Protein AF-A0A520T9F8-F1 (afdb_monomer)

Solvent-accessible surface area (backbone atoms only — not comparable to full-atom values): 4609 Å² total; per-residue (Å²): 117,69,69,63,53,56,55,52,54,58,62,66,71,67,76,71,82,77,74,79,81,82,55,75,48,78,42,70,43,78,37,96,93,57,66,76,43,52,43,51,81,51,69,95,56,93,81,86,86,79,93,80,54,99,88,43,95,65,49,72,57,56,75,81,71,113

Secondary structure (DSSP, 8-state):
-HHHHHHHHHHHTT---------GGG-EEE-TTSSEEEGGGGTTS--------TTSTTGGGGGGT-

Radius of gyration: 24.16 Å; Cα contacts (8 Å, |Δi|>4): 30; chains: 1; bounding box: 29×24×76 Å

Structure (mmCIF, N/CA/C/O backbone):
data_AF-A0A520T9F8-F1
#
_entry.id   AF-A0A520T9F8-F1
#
loop_
_atom_site.group_PDB
_atom_site.id
_atom_site.type_symbol
_atom_site.label_atom_id
_atom_site.label_alt_id
_atom_site.label_comp_id
_atom_site.label_asym_id
_atom_site.label_entity_id
_atom_site.label_seq_id
_atom_site.pdbx_PDB_ins_code
_atom_site.Cartn_x
_atom_site.Cartn_y
_atom_site.Cartn_z
_atom_site.occupancy
_atom_site.B_iso_or_equiv
_atom_site.auth_seq_id
_atom_site.auth_comp_id
_atom_site.auth_asym_id
_atom_site.auth_atom_id
_atom_site.pdbx_PDB_model_num
ATOM 1 N N . MET A 1 1 ? -4.733 -4.129 60.922 1.00 60.38 1 MET A N 1
ATOM 2 C CA . MET A 1 1 ? -3.963 -3.246 60.006 1.00 60.38 1 MET A CA 1
ATOM 3 C C . MET A 1 1 ? -3.030 -3.980 59.032 1.00 60.38 1 MET A C 1
ATOM 5 O O . MET A 1 1 ? -2.707 -3.404 58.003 1.00 60.38 1 MET A O 1
ATOM 9 N N . ARG A 1 2 ? -2.607 -5.232 59.295 1.00 62.41 2 ARG A N 1
ATOM 10 C CA . ARG A 1 2 ? -1.818 -6.034 58.332 1.00 62.41 2 ARG A CA 1
ATOM 11 C C . ARG A 1 2 ? -2.622 -6.456 57.087 1.00 62.41 2 ARG A C 1
ATOM 13 O O . ARG A 1 2 ? -2.114 -6.287 55.990 1.00 62.41 2 ARG A O 1
ATOM 20 N N . LEU A 1 3 ? -3.887 -6.877 57.232 1.00 62.34 3 LEU A N 1
ATOM 21 C CA . LEU A 1 3 ? -4.754 -7.238 56.090 1.00 62.34 3 LEU A CA 1
ATOM 22 C C . LEU A 1 3 ? -5.005 -6.079 55.106 1.00 62.34 3 LEU A C 1
ATOM 24 O O . LEU A 1 3 ? -4.991 -6.291 53.899 1.00 62.34 3 LEU A O 1
ATOM 28 N N . LEU A 1 4 ? -5.175 -4.849 55.607 1.00 62.12 4 LEU A N 1
ATOM 29 C CA . LEU A 1 4 ? -5.430 -3.674 54.763 1.00 62.12 4 LEU A CA 1
ATOM 30 C C . LEU A 1 4 ? -4.229 -3.340 53.857 1.00 62.12 4 LEU A C 1
ATOM 32 O O . LEU A 1 4 ? -4.414 -2.894 52.731 1.00 62.12 4 LEU A O 1
ATOM 36 N N . LYS A 1 5 ? -2.998 -3.624 54.313 1.00 57.25 5 LYS A N 1
ATOM 37 C CA . LYS A 1 5 ? -1.780 -3.453 53.504 1.00 57.25 5 LYS A CA 1
ATOM 38 C C . LYS A 1 5 ? -1.698 -4.458 52.349 1.00 57.25 5 LYS A C 1
ATOM 40 O O . LYS A 1 5 ? -1.295 -4.072 51.259 1.00 57.25 5 LYS A O 1
ATOM 45 N N . TYR A 1 6 ? -2.111 -5.710 52.558 1.00 68.81 6 TYR A N 1
ATOM 46 C CA . TYR A 1 6 ? -2.118 -6.721 51.492 1.00 68.81 6 TYR A CA 1
ATOM 47 C C . TYR A 1 6 ? -3.180 -6.431 50.418 1.00 68.81 6 TYR A C 1
ATOM 49 O O . TYR A 1 6 ? -2.919 -6.646 49.238 1.00 68.81 6 TYR A O 1
ATOM 57 N N . LEU A 1 7 ? -4.327 -5.857 50.804 1.00 66.75 7 LEU A N 1
ATOM 58 C CA . LEU A 1 7 ? -5.370 -5.424 49.865 1.00 66.75 7 LEU A CA 1
ATOM 59 C C . LEU A 1 7 ? -4.898 -4.272 48.955 1.00 66.75 7 LEU A C 1
ATOM 61 O O . LEU A 1 7 ? -5.153 -4.280 47.754 1.00 66.75 7 LEU A O 1
ATOM 65 N N . ILE A 1 8 ? -4.161 -3.307 49.515 1.00 65.94 8 ILE A N 1
ATOM 66 C CA . ILE A 1 8 ? -3.590 -2.178 48.761 1.00 65.94 8 ILE A CA 1
ATOM 67 C C . ILE A 1 8 ? -2.482 -2.653 47.805 1.00 65.94 8 ILE A C 1
ATOM 69 O O . ILE A 1 8 ? -2.423 -2.200 46.667 1.00 65.94 8 ILE A O 1
ATOM 73 N N . ILE A 1 9 ? -1.645 -3.609 48.225 1.00 65.19 9 ILE A N 1
ATOM 74 C CA . ILE A 1 9 ? -0.613 -4.220 47.367 1.00 65.19 9 ILE A CA 1
ATOM 75 C C . ILE A 1 9 ? -1.246 -4.958 46.173 1.00 65.19 9 ILE A C 1
ATOM 77 O O . ILE A 1 9 ? -0.746 -4.841 45.059 1.00 65.19 9 ILE A O 1
ATOM 81 N N . PHE A 1 10 ? -2.373 -5.651 46.363 1.00 65.75 10 PHE A N 1
ATOM 82 C CA . PHE A 1 10 ? -3.089 -6.333 45.277 1.00 65.75 10 PHE A CA 1
ATOM 83 C C . PHE A 1 10 ? -3.693 -5.359 44.245 1.00 65.75 10 PHE A C 1
ATOM 85 O O . PHE A 1 10 ? -3.662 -5.626 43.045 1.00 65.75 10 PHE A O 1
ATOM 92 N N . LEU A 1 11 ? -4.190 -4.196 44.681 1.00 62.34 11 LEU A N 1
ATOM 93 C CA . LEU A 1 11 ? -4.736 -3.168 43.782 1.00 62.34 11 LEU A CA 1
ATOM 94 C C . LEU A 1 11 ? -3.660 -2.497 42.910 1.00 62.34 11 LEU A C 1
ATOM 96 O O . LEU A 1 11 ? -3.931 -2.175 41.757 1.00 62.34 11 LEU A O 1
ATOM 100 N N . ILE A 1 12 ? -2.435 -2.335 43.420 1.00 61.88 12 ILE A N 1
ATOM 101 C CA . ILE A 1 12 ? -1.324 -1.702 42.683 1.00 61.88 12 ILE A CA 1
ATOM 102 C C . ILE A 1 12 ? -0.741 -2.636 41.599 1.00 61.88 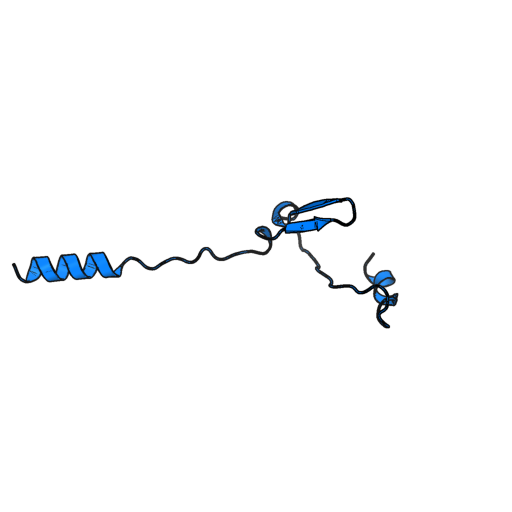12 ILE A C 1
ATOM 104 O O . ILE A 1 12 ? -0.218 -2.159 40.598 1.00 61.88 12 ILE A O 1
ATOM 108 N N . PHE A 1 13 ? -0.881 -3.960 41.731 1.00 60.16 13 PHE A N 1
ATOM 109 C CA . PHE A 1 13 ? -0.364 -4.942 40.759 1.00 60.16 13 PHE A CA 1
ATOM 110 C C . PHE A 1 13 ? -1.201 -5.094 39.472 1.00 60.16 13 PHE A C 1
ATOM 112 O O . PHE A 1 13 ? -0.770 -5.777 38.547 1.00 60.16 13 PHE A O 1
ATOM 119 N N . ASN A 1 14 ? -2.383 -4.475 39.384 1.00 62.16 14 ASN A N 1
ATOM 120 C CA . ASN A 1 14 ? -3.300 -4.648 38.249 1.00 62.16 14 ASN A CA 1
ATOM 121 C C . ASN A 1 14 ? -3.102 -3.636 37.104 1.00 62.16 14 ASN A C 1
ATOM 123 O O . ASN A 1 14 ? -3.844 -3.675 36.124 1.00 62.16 14 ASN A O 1
ATOM 127 N N . THR A 1 15 ? -2.100 -2.750 37.161 1.00 64.06 15 THR A N 1
ATOM 128 C CA . THR A 1 15 ? -1.770 -1.868 36.027 1.00 64.06 15 THR A CA 1
ATOM 129 C C . THR A 1 15 ? -0.954 -2.628 34.980 1.00 64.06 15 THR A C 1
ATOM 131 O O . THR A 1 15 ? 0.216 -2.335 34.731 1.00 64.06 15 THR A O 1
ATOM 134 N N . VAL A 1 16 ? -1.557 -3.648 34.372 1.00 65.75 16 VAL A N 1
ATOM 135 C CA . VAL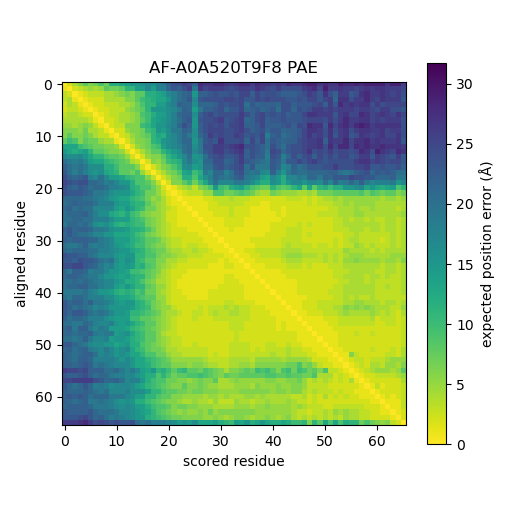 A 1 16 ? -1.026 -4.240 33.145 1.00 65.75 16 VAL A CA 1
ATOM 136 C C . VAL A 1 16 ? -1.206 -3.194 32.046 1.00 65.75 16 VAL A C 1
ATOM 138 O O . VAL A 1 16 ? -2.328 -2.922 31.621 1.00 65.75 16 VAL A O 1
ATOM 141 N N . SER A 1 17 ? -0.109 -2.575 31.603 1.00 70.12 17 SER A N 1
ATOM 142 C CA . SER A 1 17 ? -0.106 -1.728 30.406 1.00 70.12 17 SER A CA 1
ATOM 143 C C . SER A 1 17 ? -0.487 -2.579 29.198 1.00 70.12 17 SER A C 1
ATOM 145 O O . SER A 1 17 ? 0.349 -3.284 28.633 1.00 70.12 17 SER A O 1
ATOM 147 N N . TYR A 1 18 ? -1.757 -2.525 28.801 1.00 63.50 18 TYR A N 1
ATOM 148 C CA . TYR A 1 18 ? -2.217 -3.097 27.543 1.00 63.50 18 TYR A CA 1
ATOM 149 C C . TYR A 1 18 ? -1.639 -2.246 26.409 1.00 63.50 18 TYR A C 1
ATOM 151 O O . TYR A 1 18 ? -2.121 -1.151 26.118 1.00 63.50 18 TYR A O 1
ATOM 159 N N . SER A 1 19 ? -0.556 -2.720 25.794 1.00 72.38 19 SER A N 1
ATOM 160 C CA . SER A 1 19 ? -0.072 -2.131 24.549 1.00 72.38 19 SER A CA 1
ATOM 161 C C . SER A 1 19 ? -1.166 -2.303 23.497 1.00 72.38 19 SER A C 1
ATOM 163 O O . SER A 1 19 ? -1.576 -3.429 23.211 1.00 72.38 19 SER A O 1
ATOM 165 N N . SER A 1 20 ? -1.675 -1.193 22.955 1.00 77.00 20 SER A N 1
ATOM 166 C CA . SER A 1 20 ? -2.619 -1.234 21.837 1.00 77.00 20 SER A CA 1
ATOM 167 C C . SER A 1 20 ? -1.960 -1.977 20.677 1.00 77.00 20 SER A C 1
ATOM 169 O O . SER A 1 20 ? -0.917 -1.551 20.168 1.00 77.00 20 SER A O 1
ATOM 171 N N . MET A 1 21 ? -2.531 -3.121 20.297 1.00 81.94 21 MET A N 1
ATOM 172 C CA . MET A 1 21 ? -1.989 -3.942 19.225 1.00 81.94 21 MET A CA 1
ATOM 173 C C . MET A 1 21 ? -2.187 -3.202 17.904 1.00 81.94 21 MET A C 1
A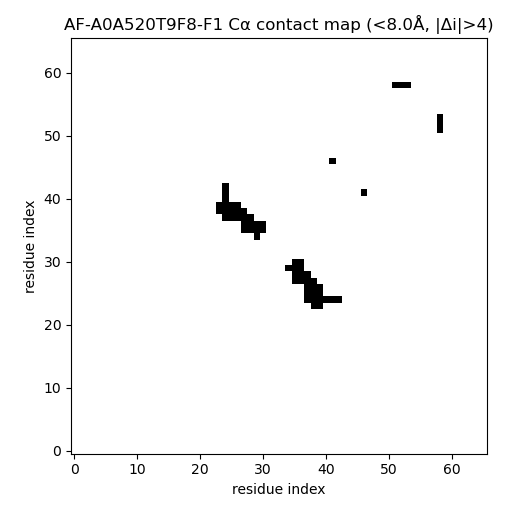TOM 175 O O . MET A 1 21 ? -3.305 -3.100 17.400 1.00 81.94 21 MET A O 1
ATOM 179 N N . LYS A 1 22 ? -1.093 -2.658 17.363 1.00 89.00 22 LYS A N 1
ATOM 180 C CA . LYS A 1 22 ? -1.127 -1.973 16.072 1.00 89.00 22 LYS A CA 1
ATOM 181 C C . 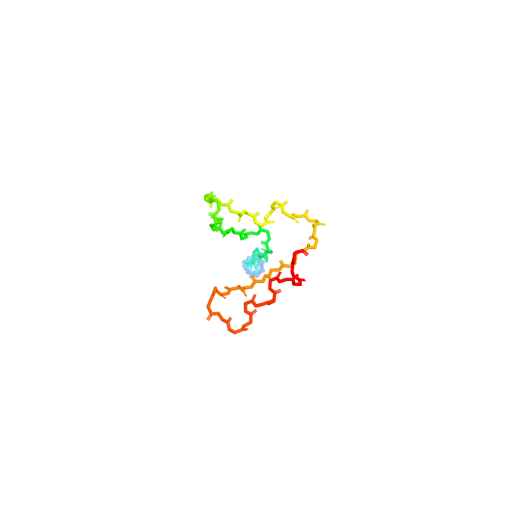LYS A 1 22 ? -1.484 -2.959 14.969 1.00 89.00 22 LYS A C 1
ATOM 183 O O . LYS A 1 22 ? -0.952 -4.065 14.897 1.00 89.00 22 LYS A O 1
ATOM 188 N N . THR A 1 23 ? -2.367 -2.522 14.092 1.00 93.69 23 THR A N 1
ATOM 189 C CA . THR A 1 23 ? -2.805 -3.234 12.896 1.00 93.69 23 THR A CA 1
ATOM 190 C C . THR A 1 23 ? -2.222 -2.567 11.653 1.00 93.69 23 THR A C 1
ATOM 192 O O . THR A 1 23 ? -1.711 -1.448 11.707 1.00 93.69 23 THR A O 1
ATOM 195 N N . ALA A 1 24 ? -2.348 -3.218 10.494 1.00 93.06 24 ALA A N 1
ATOM 196 C CA . ALA A 1 24 ? -1.985 -2.599 9.219 1.00 93.06 24 ALA A CA 1
ATOM 197 C C . ALA A 1 24 ? -2.719 -1.260 8.987 1.00 93.06 24 ALA A C 1
ATOM 199 O O . ALA A 1 24 ? -2.170 -0.350 8.376 1.00 93.06 24 ALA A O 1
ATOM 200 N N . TYR A 1 25 ? -3.932 -1.099 9.524 1.00 94.81 25 TYR A N 1
ATOM 201 C CA . TYR A 1 25 ? -4.755 0.096 9.330 1.00 94.81 25 TYR A CA 1
ATOM 202 C C . TYR A 1 25 ? -4.225 1.355 10.024 1.00 94.81 25 TYR A C 1
ATOM 204 O O . TYR A 1 25 ? -4.683 2.448 9.695 1.00 94.81 25 TYR A O 1
ATOM 212 N N . ASP A 1 26 ? -3.262 1.218 10.937 1.00 95.12 26 ASP A N 1
ATOM 213 C CA . ASP A 1 26 ? -2.657 2.343 11.658 1.00 95.12 26 ASP A CA 1
ATOM 214 C C . ASP A 1 26 ? -1.527 3.021 10.863 1.00 95.12 26 ASP A C 1
ATOM 216 O O . ASP A 1 26 ? -0.987 4.044 11.288 1.00 95.12 26 ASP A O 1
ATOM 220 N N . PHE A 1 27 ? -1.153 2.464 9.705 1.00 95.62 27 PHE A N 1
ATOM 221 C CA . PHE A 1 27 ? -0.089 2.997 8.862 1.00 95.62 27 PHE A CA 1
ATOM 222 C C . PHE A 1 27 ? -0.615 3.942 7.780 1.00 95.62 27 PHE A C 1
ATOM 224 O O . PHE A 1 27 ? -1.701 3.777 7.214 1.00 95.62 27 PHE A O 1
ATOM 231 N N . SER A 1 28 ? 0.223 4.926 7.456 1.00 96.75 28 SER A N 1
ATOM 232 C CA . SER A 1 28 ? 0.036 5.818 6.319 1.00 96.75 28 SER A CA 1
ATOM 233 C C . SER A 1 28 ? 1.345 6.011 5.564 1.00 96.75 28 SER A C 1
ATOM 235 O O . SER A 1 28 ? 2.426 6.011 6.155 1.00 96.75 28 SER A O 1
ATOM 237 N N . PHE A 1 29 ? 1.233 6.207 4.256 1.00 96.38 29 PHE A N 1
ATOM 238 C CA . PHE A 1 29 ? 2.350 6.447 3.350 1.00 96.38 29 PHE A CA 1
ATOM 239 C C . PHE A 1 29 ? 2.151 7.769 2.615 1.00 96.38 29 PHE A C 1
ATOM 241 O O . PHE A 1 29 ? 1.038 8.289 2.535 1.00 96.38 29 PHE A O 1
ATOM 248 N N . ASN A 1 30 ? 3.228 8.325 2.069 1.00 98.00 30 ASN A N 1
ATOM 249 C CA . ASN A 1 30 ? 3.096 9.377 1.066 1.00 98.00 30 ASN A CA 1
ATOM 250 C C . ASN A 1 30 ? 2.689 8.704 -0.248 1.00 98.00 30 ASN A C 1
ATOM 252 O O . ASN A 1 30 ? 3.316 7.717 -0.631 1.00 98.00 30 ASN A O 1
ATOM 256 N N . SER A 1 31 ? 1.637 9.192 -0.902 1.00 96.75 31 SER A N 1
ATOM 257 C CA . SER A 1 31 ? 1.233 8.652 -2.206 1.00 96.75 31 SER A CA 1
ATOM 258 C C . SER A 1 31 ? 2.039 9.314 -3.327 1.00 96.75 31 SER A C 1
ATOM 260 O O . SER A 1 31 ? 2.507 10.446 -3.179 1.00 96.75 31 SER A O 1
ATOM 262 N N . ILE A 1 32 ? 2.227 8.592 -4.435 1.00 95.44 32 ILE A N 1
ATOM 263 C CA . ILE A 1 32 ? 2.961 9.089 -5.607 1.00 95.44 32 ILE A CA 1
ATOM 264 C C . ILE A 1 32 ? 2.198 10.218 -6.322 1.00 95.44 32 ILE A C 1
ATOM 266 O O . ILE A 1 32 ? 2.813 11.088 -6.927 1.00 95.44 32 ILE A O 1
ATOM 270 N N . GLU A 1 33 ? 0.873 10.259 -6.170 1.00 96.19 33 GLU A N 1
ATOM 271 C CA . GLU A 1 33 ? -0.020 11.331 -6.624 1.00 96.19 33 GLU A CA 1
ATOM 272 C C . GLU A 1 33 ? -0.011 12.561 -5.692 1.00 96.19 33 GLU A C 1
ATOM 274 O O . GLU A 1 33 ? -0.627 13.582 -5.997 1.00 96.19 33 GLU A O 1
ATOM 279 N N . GLY A 1 34 ? 0.690 12.481 -4.556 1.00 96.44 34 GLY A N 1
ATOM 280 C CA . GLY A 1 34 ? 0.724 13.505 -3.515 1.00 96.44 34 GLY A CA 1
ATOM 281 C C . GLY A 1 34 ? -0.249 13.242 -2.357 1.00 96.44 34 GLY A C 1
ATOM 282 O O . GLY A 1 34 ? -1.221 12.498 -2.454 1.00 96.44 34 GLY A O 1
ATOM 283 N N . GLY A 1 35 ? 0.016 13.862 -1.203 1.00 96.62 35 GLY A N 1
ATOM 284 C CA . GLY A 1 35 ? -0.784 13.664 0.013 1.00 96.62 35 GLY A CA 1
ATOM 285 C C . GLY A 1 35 ? -0.511 12.335 0.736 1.00 96.62 35 GLY A C 1
ATOM 286 O O . GLY A 1 35 ? 0.579 11.765 0.639 1.00 96.62 35 GLY A O 1
ATOM 287 N N . LYS A 1 36 ? -1.488 11.866 1.531 1.00 97.81 36 LYS A N 1
ATOM 288 C CA . LYS A 1 36 ? -1.373 10.669 2.388 1.00 97.81 36 LYS A CA 1
ATOM 289 C C . LYS A 1 36 ? -2.269 9.519 1.922 1.00 97.81 36 LYS A C 1
ATOM 291 O O . LYS A 1 36 ? -3.486 9.670 1.791 1.00 97.81 36 LYS A O 1
ATOM 296 N N . LEU A 1 37 ? -1.673 8.338 1.781 1.00 97.12 37 LEU A N 1
ATOM 297 C CA . LEU A 1 37 ? -2.356 7.061 1.600 1.00 97.12 37 LEU A CA 1
ATOM 298 C C . LEU A 1 37 ? -2.475 6.371 2.961 1.00 97.12 37 LEU A C 1
ATOM 300 O O . LEU A 1 37 ? -1.495 5.850 3.486 1.00 97.12 37 LEU A O 1
ATOM 304 N N . ASN A 1 38 ? -3.673 6.384 3.543 1.00 97.31 38 ASN A N 1
ATOM 305 C CA . ASN A 1 38 ? -3.961 5.715 4.814 1.00 97.31 38 ASN A CA 1
ATOM 306 C C . ASN A 1 38 ? -4.436 4.285 4.550 1.00 97.31 38 ASN A C 1
ATOM 308 O O . ASN A 1 38 ? -5.426 4.103 3.835 1.00 97.31 38 ASN A O 1
ATOM 312 N N . LEU A 1 39 ? -3.792 3.284 5.158 1.00 97.12 39 LEU A N 1
ATOM 313 C CA . LEU A 1 39 ? -4.193 1.884 4.973 1.00 97.12 39 LEU A CA 1
ATOM 314 C C . LEU A 1 39 ? -5.579 1.581 5.550 1.00 97.12 39 LEU A C 1
ATOM 316 O O . LEU A 1 39 ? -6.253 0.672 5.072 1.00 97.12 39 LEU A O 1
ATOM 320 N N . SER A 1 40 ? -6.054 2.376 6.513 1.00 96.69 40 SER A N 1
ATOM 321 C CA . SER A 1 40 ? -7.412 2.279 7.066 1.00 96.69 40 SER A CA 1
ATOM 322 C C . SER A 1 40 ? -8.526 2.342 6.017 1.00 96.69 40 SER A C 1
ATOM 324 O O . SER A 1 40 ? -9.589 1.764 6.243 1.00 96.69 40 SER A O 1
ATOM 326 N N . LYS A 1 41 ? -8.281 2.980 4.862 1.00 96.88 41 LYS A N 1
ATOM 327 C CA . LYS A 1 41 ? -9.236 3.061 3.744 1.00 96.88 41 LYS A CA 1
ATOM 328 C C . LYS A 1 41 ? -9.571 1.700 3.131 1.00 96.88 41 LYS A C 1
ATOM 330 O O . LYS A 1 41 ? -10.626 1.561 2.527 1.00 96.88 41 LYS A O 1
ATOM 335 N N . TYR A 1 42 ? -8.703 0.705 3.292 1.00 96.19 42 TYR A N 1
ATOM 336 C CA . TYR A 1 42 ? -8.870 -0.624 2.702 1.00 96.19 42 TYR A CA 1
ATOM 337 C C . TYR A 1 42 ? -9.382 -1.667 3.706 1.00 96.19 42 TYR A C 1
ATOM 339 O O . TYR A 1 42 ? -9.224 -2.868 3.497 1.00 96.19 42 TYR A O 1
ATOM 347 N N . ARG A 1 43 ? -9.972 -1.232 4.825 1.00 96.19 43 ARG A N 1
ATOM 348 C CA . ARG A 1 43 ? -10.505 -2.141 5.843 1.00 96.19 43 ARG A CA 1
ATOM 349 C C . ARG A 1 43 ? -11.546 -3.092 5.259 1.00 96.19 43 ARG A C 1
ATOM 351 O O . ARG A 1 43 ? -12.498 -2.657 4.629 1.00 96.19 43 ARG A O 1
ATOM 358 N N . GLY A 1 44 ? -11.369 -4.383 5.538 1.00 95.19 44 GLY A N 1
ATOM 359 C CA . GLY A 1 44 ? -12.258 -5.443 5.055 1.00 95.19 44 GLY A CA 1
ATOM 360 C C . GLY A 1 44 ? -11.868 -6.016 3.691 1.00 95.19 44 GLY A C 1
ATOM 361 O O . GLY A 1 44 ? -12.465 -7.002 3.275 1.00 95.19 44 GLY A O 1
ATOM 362 N N . ASN A 1 45 ? -10.846 -5.461 3.038 1.00 95.38 45 ASN A N 1
ATOM 363 C CA . ASN A 1 45 ? -10.308 -5.991 1.790 1.00 95.38 45 ASN A CA 1
ATOM 364 C C . ASN A 1 45 ? -9.037 -6.811 2.049 1.00 95.38 45 ASN A C 1
ATOM 366 O O . ASN A 1 45 ? -8.290 -6.544 2.994 1.00 95.38 45 ASN A O 1
ATOM 370 N N . THR A 1 46 ? -8.754 -7.773 1.171 1.00 94.62 46 THR A N 1
ATOM 371 C CA . THR A 1 46 ? -7.424 -8.391 1.092 1.00 94.62 46 THR A CA 1
ATOM 372 C C . THR A 1 46 ? -6.468 -7.405 0.424 1.00 94.62 46 THR A C 1
ATOM 374 O O . THR A 1 46 ? -6.761 -6.910 -0.662 1.00 94.62 46 THR A O 1
ATOM 377 N N . LEU A 1 47 ? -5.327 -7.120 1.058 1.00 93.81 47 LEU A N 1
ATOM 378 C CA . LEU A 1 47 ? -4.288 -6.242 0.508 1.00 93.81 47 LEU A CA 1
ATOM 379 C C . LEU A 1 47 ? -3.031 -7.041 0.176 1.00 93.81 47 LEU A C 1
ATOM 381 O O . LEU A 1 47 ? -2.505 -7.752 1.033 1.00 93.81 47 LEU A O 1
ATOM 385 N N . LEU A 1 48 ? -2.503 -6.830 -1.029 1.00 94.00 48 LEU A N 1
ATOM 386 C CA . LEU A 1 48 ? -1.149 -7.220 -1.408 1.00 94.00 48 LEU A CA 1
ATOM 387 C C 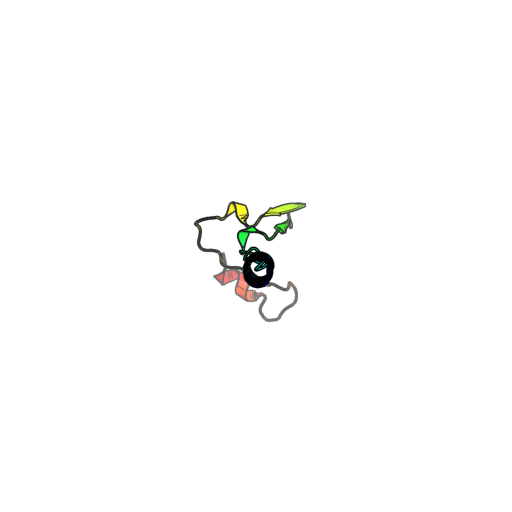. LEU A 1 48 ? -0.246 -5.981 -1.360 1.00 94.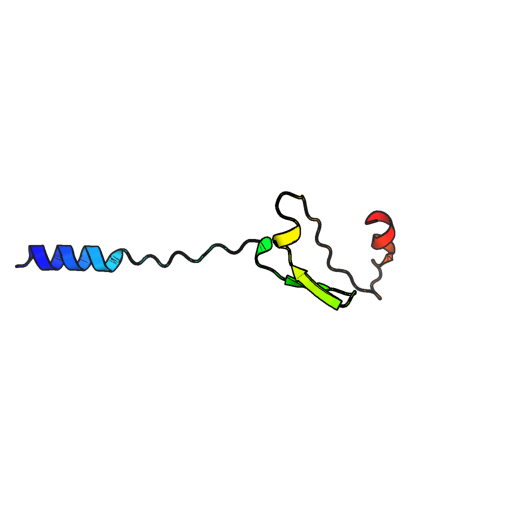00 48 LEU A C 1
ATOM 389 O O . LEU A 1 48 ? -0.502 -4.998 -2.050 1.00 94.00 48 LEU A O 1
ATOM 393 N N . VAL A 1 49 ? 0.806 -6.023 -0.541 1.00 93.62 49 VAL A N 1
ATOM 394 C CA . VAL A 1 49 ? 1.802 -4.946 -0.437 1.00 93.62 49 VAL A CA 1
ATOM 395 C C . VAL A 1 49 ? 3.108 -5.436 -1.045 1.00 93.62 49 VAL A C 1
ATOM 397 O O . VAL A 1 49 ? 3.677 -6.415 -0.569 1.00 93.62 49 VAL A O 1
ATOM 400 N N . VAL A 1 50 ? 3.589 -4.743 -2.076 1.00 93.94 50 VAL A N 1
ATOM 401 C CA . VAL A 1 50 ? 4.826 -5.093 -2.785 1.00 93.94 50 VAL A CA 1
ATOM 402 C C . VAL A 1 50 ? 5.814 -3.941 -2.663 1.00 93.94 50 VAL A C 1
ATOM 404 O O . VAL A 1 50 ? 5.525 -2.817 -3.073 1.00 93.94 50 VAL A O 1
ATOM 407 N N . ASN A 1 51 ? 6.998 -4.207 -2.114 1.00 93.25 51 ASN A N 1
ATOM 408 C CA . ASN A 1 51 ? 8.107 -3.267 -2.201 1.00 93.25 51 ASN A CA 1
ATOM 409 C C . ASN A 1 51 ? 8.753 -3.385 -3.590 1.00 93.25 51 ASN A C 1
ATOM 411 O O . ASN A 1 51 ? 9.177 -4.458 -4.010 1.00 93.25 51 ASN A O 1
ATOM 415 N N . VAL A 1 52 ? 8.830 -2.269 -4.306 1.00 92.62 52 VAL A N 1
ATOM 416 C CA . VAL A 1 52 ? 9.312 -2.205 -5.691 1.00 92.62 52 VAL A CA 1
ATOM 417 C C . VAL A 1 52 ? 10.527 -1.288 -5.803 1.00 92.62 52 VAL A C 1
ATOM 419 O O . VAL A 1 52 ? 10.712 -0.383 -4.990 1.00 92.62 52 VAL A O 1
ATOM 422 N N . ALA A 1 53 ? 11.362 -1.511 -6.818 1.00 92.50 53 ALA A N 1
ATOM 423 C CA . ALA A 1 53 ? 12.520 -0.673 -7.120 1.00 92.50 53 ALA A CA 1
ATOM 424 C C . ALA A 1 53 ? 12.670 -0.505 -8.638 1.00 92.50 53 ALA A C 1
ATOM 426 O O . ALA A 1 53 ? 12.717 -1.491 -9.366 1.00 92.50 53 ALA A O 1
ATOM 427 N N . SER A 1 54 ? 12.782 0.738 -9.119 1.00 89.94 54 SER A N 1
ATOM 428 C CA . SER A 1 54 ? 12.684 1.074 -10.554 1.00 89.94 54 SER A CA 1
ATOM 429 C C . SER A 1 54 ? 13.874 0.642 -11.420 1.00 89.94 54 SER A C 1
ATOM 431 O O . SER A 1 54 ? 13.808 0.738 -12.640 1.00 89.94 54 SER A O 1
ATOM 433 N N . ARG A 1 55 ? 14.994 0.238 -10.812 1.00 90.00 55 ARG A N 1
ATOM 434 C CA . ARG A 1 55 ? 16.227 -0.182 -11.508 1.00 90.00 55 ARG A CA 1
ATOM 435 C C . ARG A 1 55 ? 16.719 -1.536 -11.005 1.00 90.00 55 ARG A C 1
ATOM 437 O O . ARG A 1 55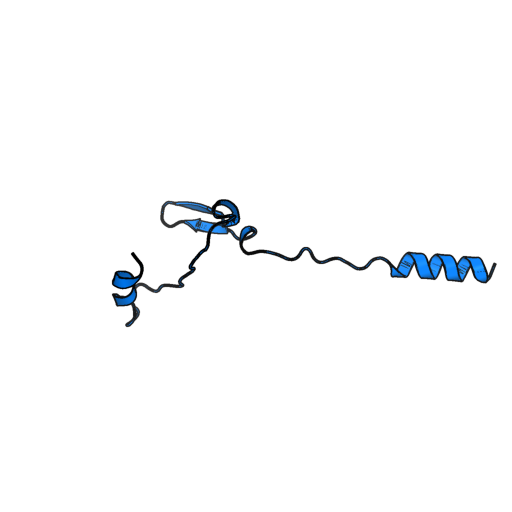 ? 17.914 -1.754 -10.836 1.00 90.00 55 ARG A O 1
ATOM 444 N N . CYS A 1 56 ? 15.780 -2.421 -10.694 1.00 90.38 56 CYS A N 1
ATOM 445 C CA . CYS A 1 56 ? 16.068 -3.780 -10.255 1.00 90.38 56 CYS A CA 1
ATOM 446 C C . CYS A 1 56 ? 15.885 -4.764 -11.418 1.00 90.38 56 CYS A C 1
ATOM 448 O O . CYS A 1 56 ? 15.004 -4.572 -12.255 1.00 90.38 56 CYS A O 1
ATOM 450 N N . GLY A 1 57 ? 16.658 -5.853 -11.450 1.00 90.44 57 GLY A N 1
ATOM 451 C CA . GLY A 1 57 ? 16.480 -6.9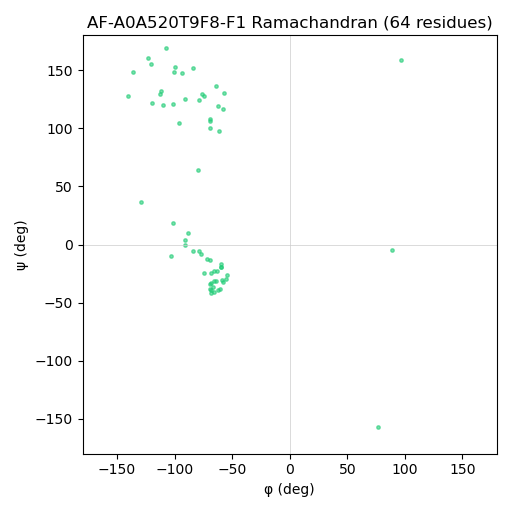24 -12.442 1.00 90.44 57 GLY A CA 1
ATOM 452 C C . GLY A 1 57 ? 15.093 -7.581 -12.396 1.00 90.44 57 GLY A C 1
ATOM 453 O O . GLY A 1 57 ? 14.652 -8.150 -13.386 1.00 90.44 57 GLY A O 1
ATOM 454 N N . PHE A 1 58 ? 14.371 -7.436 -11.281 1.00 91.06 58 PHE A N 1
ATOM 455 C CA . PHE A 1 58 ? 13.002 -7.925 -11.113 1.00 91.06 58 PHE A CA 1
ATOM 456 C C . PHE A 1 58 ? 11.922 -6.925 -11.548 1.00 91.06 58 PHE A C 1
ATOM 458 O O . PHE A 1 58 ? 10.748 -7.166 -11.302 1.00 91.06 58 PHE A O 1
ATOM 465 N N . THR A 1 59 ? 12.269 -5.811 -12.203 1.00 91.88 59 THR A N 1
ATOM 466 C CA . THR A 1 59 ? 11.275 -4.794 -12.609 1.00 91.88 59 THR A CA 1
ATOM 467 C C . THR A 1 59 ? 10.185 -5.373 -13.524 1.00 91.88 59 THR A C 1
ATOM 469 O O . THR A 1 59 ? 9.032 -4.974 -13.409 1.00 91.88 59 THR A O 1
ATOM 472 N N . ASN A 1 60 ? 10.490 -6.388 -14.341 1.00 90.19 60 ASN A N 1
ATOM 473 C 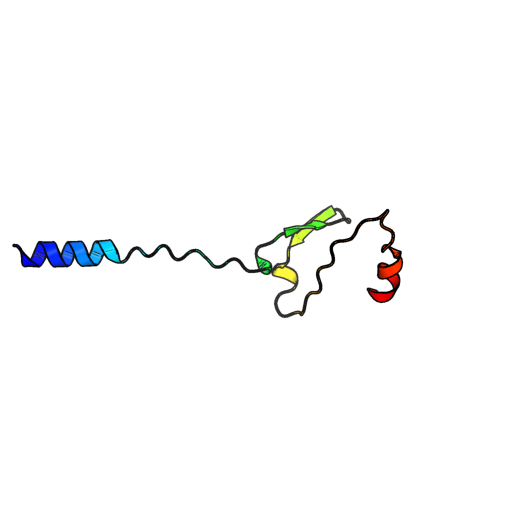CA . ASN A 1 60 ? 9.500 -7.057 -15.201 1.00 90.19 60 ASN A CA 1
ATOM 474 C C . ASN A 1 60 ? 8.330 -7.692 -14.418 1.00 90.19 60 ASN A C 1
ATOM 476 O O . ASN A 1 60 ? 7.281 -7.955 -14.994 1.00 90.19 60 ASN A O 1
ATOM 480 N N . GLN A 1 61 ? 8.461 -7.891 -13.099 1.00 90.06 61 GLN A N 1
ATOM 481 C CA . GLN A 1 61 ? 7.380 -8.409 -12.254 1.00 90.06 61 GLN A CA 1
ATOM 482 C C . GLN A 1 61 ? 6.120 -7.525 -12.253 1.00 90.06 61 GLN A C 1
ATOM 484 O O . GLN A 1 61 ? 5.053 -8.013 -11.895 1.00 90.06 61 GLN A O 1
ATOM 489 N N . TYR A 1 62 ? 6.220 -6.246 -12.646 1.00 91.31 62 TYR A N 1
ATOM 490 C CA . TYR A 1 62 ? 5.057 -5.359 -12.752 1.00 91.31 62 TYR A CA 1
ATOM 491 C C . TYR A 1 62 ? 3.981 -5.891 -13.704 1.00 91.31 62 TYR A C 1
ATOM 493 O O . TYR A 1 62 ? 2.805 -5.669 -13.443 1.00 91.31 62 TYR A O 1
ATOM 501 N N . GLU A 1 63 ? 4.357 -6.611 -14.764 1.00 89.50 63 GLU A N 1
ATOM 502 C CA . GLU A 1 63 ? 3.410 -7.122 -15.767 1.00 89.50 63 GLU A CA 1
ATOM 503 C C . GLU A 1 63 ? 2.414 -8.131 -15.179 1.00 89.50 63 GLU A C 1
ATOM 505 O O . GLU A 1 63 ? 1.268 -8.185 -15.610 1.00 89.50 63 GLU A O 1
ATOM 510 N N . GLY A 1 64 ? 2.826 -8.903 -14.168 1.00 91.12 64 GLY A N 1
ATOM 511 C CA . GLY A 1 64 ? 1.961 -9.871 -13.483 1.00 91.12 64 GLY A CA 1
ATOM 512 C C . GLY A 1 64 ? 1.224 -9.314 -12.262 1.00 91.12 64 GLY A C 1
ATOM 513 O O . GLY A 1 64 ? 0.525 -10.071 -11.592 1.00 91.12 64 GLY A O 1
ATOM 514 N N . LEU A 1 65 ? 1.424 -8.034 -11.927 1.00 89.38 65 LEU A N 1
ATOM 515 C CA . LEU A 1 65 ? 0.837 -7.382 -10.750 1.00 89.38 65 LEU A CA 1
ATOM 516 C C . LEU A 1 65 ? -0.351 -6.462 -11.081 1.00 89.38 65 LEU A C 1
ATOM 518 O O . LEU A 1 65 ? -0.985 -5.975 -10.144 1.00 89.38 65 LEU A O 1
ATOM 522 N N . GLN A 1 66 ? -0.606 -6.186 -12.366 1.00 66.94 66 GLN A N 1
ATOM 523 C CA . GLN A 1 66 ? -1.685 -5.306 -12.841 1.00 66.94 66 GLN A CA 1
ATOM 524 C C . GLN A 1 66 ? -3.015 -6.040 -13.010 1.00 66.94 66 GLN A C 1
ATOM 526 O O . GLN A 1 66 ? -2.998 -7.207 -13.462 1.00 66.94 66 GLN A O 1
#

pLDDT: mean 84.52, std 13.88, range [57.25, 98.0]

Foldseek 3Di:
DVVVVVVVVVVVVPPPPPDDDDDQQCDWDADPVGDIDGPVVQPPHDDDDDDDDPPDPCNVVVVVVD

Mean predicted aligned error: 10.51 Å

Sequence (66 aa):
MRLLKYLIIFLIFNTVSYSSMKTAYDFSFNSIEGGKLNLSKYRGNTLLVVNVASRCGFTNQYEGLQ